Protein AF-B1VE87-F1 (afdb_monomer)

Organism: Corynebacterium urealyticum (strain ATCC 43042 / DSM 7109) (NCBI:txid504474)

Secondary structure (DSSP, 8-state):
-HHHHHHHS-SSHHHHHHHHHHHHHHHHHHIIIIIHHHHGGGSTT------

Structure (mmCIF, N/CA/C/O backbone):
data_AF-B1VE87-F1
#
_entry.id   AF-B1VE87-F1
#
loop_
_atom_site.group_PDB
_atom_site.id
_atom_site.type_symbol
_atom_site.label_atom_id
_atom_site.label_alt_id
_atom_site.label_comp_id
_atom_site.label_asym_id
_atom_site.label_entity_id
_atom_site.label_seq_id
_atom_site.pdbx_PDB_ins_code
_atom_site.Cartn_x
_atom_site.Cartn_y
_atom_site.Cartn_z
_atom_site.occupancy
_atom_site.B_iso_or_equiv
_atom_site.auth_seq_id
_atom_site.auth_comp_id
_atom_site.auth_asym_id
_atom_site.auth_atom_id
_atom_site.pdbx_PDB_model_num
ATOM 1 N N . MET A 1 1 ? -14.853 13.350 0.093 1.00 74.44 1 MET A N 1
ATOM 2 C CA . MET A 1 1 ? -14.564 12.161 -0.745 1.00 74.44 1 MET A CA 1
ATOM 3 C C . MET A 1 1 ? -13.748 11.106 0.001 1.00 74.44 1 MET A C 1
ATOM 5 O O . MET A 1 1 ? -14.268 10.016 0.183 1.00 74.44 1 MET A O 1
ATOM 9 N N . TYR A 1 2 ? -12.562 11.412 0.543 1.00 78.44 2 TYR A N 1
ATOM 10 C CA . TYR A 1 2 ? -11.748 10.432 1.29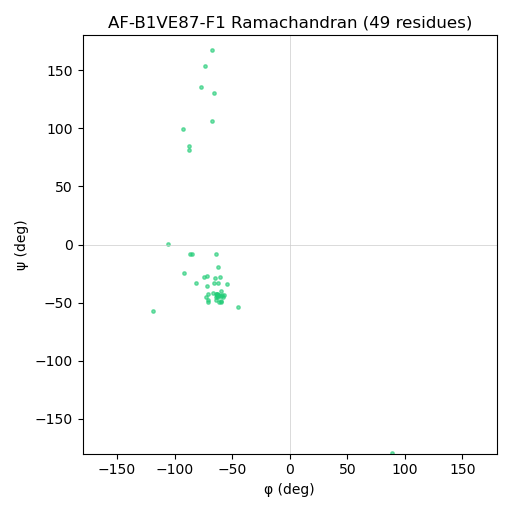9 1.00 78.44 2 TYR A CA 1
ATOM 11 C C . TYR A 1 2 ? -12.417 9.858 2.562 1.00 78.44 2 TYR A C 1
ATOM 13 O O . TYR A 1 2 ? -12.182 8.711 2.927 1.00 78.44 2 TYR A O 1
ATOM 21 N N . ALA A 1 3 ? -13.326 10.614 3.185 1.00 81.12 3 ALA A N 1
ATOM 22 C CA . ALA A 1 3 ? -14.095 10.137 4.334 1.00 81.12 3 ALA A CA 1
ATOM 23 C C . ALA A 1 3 ? -15.038 8.964 4.001 1.00 81.12 3 ALA A C 1
ATOM 25 O O . ALA A 1 3 ? -15.305 8.146 4.875 1.00 81.12 3 ALA A O 1
ATOM 26 N N . ALA A 1 4 ? -15.537 8.855 2.762 1.00 83.88 4 ALA A N 1
ATOM 27 C CA . ALA A 1 4 ? -16.400 7.741 2.362 1.00 83.88 4 ALA A CA 1
ATOM 28 C C . ALA A 1 4 ? -15.595 6.435 2.265 1.00 83.88 4 ALA A C 1
ATOM 30 O O . ALA A 1 4 ? -15.967 5.444 2.885 1.00 83.88 4 ALA A O 1
ATOM 31 N N . LEU A 1 5 ? -14.434 6.480 1.600 1.00 82.62 5 LEU A N 1
ATOM 32 C CA . LEU A 1 5 ? -13.493 5.356 1.517 1.00 82.62 5 LEU A CA 1
ATOM 33 C C . LEU A 1 5 ? -13.024 4.901 2.908 1.00 82.62 5 LEU A C 1
ATOM 35 O O . LEU A 1 5 ? -13.042 3.712 3.216 1.00 82.62 5 LEU A O 1
ATOM 39 N N . TRP A 1 6 ? -12.695 5.845 3.796 1.00 85.81 6 TRP A N 1
ATOM 40 C CA . TRP A 1 6 ? -12.283 5.518 5.164 1.00 85.81 6 TRP A CA 1
ATOM 41 C C . TRP A 1 6 ? -13.401 4.877 5.997 1.00 85.81 6 TRP A C 1
ATOM 43 O O . TRP A 1 6 ? -13.153 4.025 6.853 1.00 85.81 6 TRP A O 1
ATOM 53 N N . ARG A 1 7 ? -14.660 5.264 5.764 1.00 87.00 7 ARG A N 1
ATOM 54 C CA . ARG A 1 7 ? -15.818 4.681 6.459 1.00 87.00 7 ARG A CA 1
ATOM 55 C C . ARG A 1 7 ? -16.165 3.279 5.955 1.00 87.00 7 ARG A C 1
ATOM 57 O O . ARG A 1 7 ? -16.662 2.502 6.761 1.00 87.00 7 ARG A O 1
ATOM 64 N N . MET A 1 8 ? -15.855 2.952 4.699 1.00 89.94 8 MET A N 1
ATOM 65 C CA . MET A 1 8 ? -16.053 1.613 4.121 1.00 89.94 8 MET A CA 1
ATOM 66 C C . MET A 1 8 ? -15.066 0.567 4.655 1.00 89.94 8 MET A C 1
ATOM 68 O O . MET 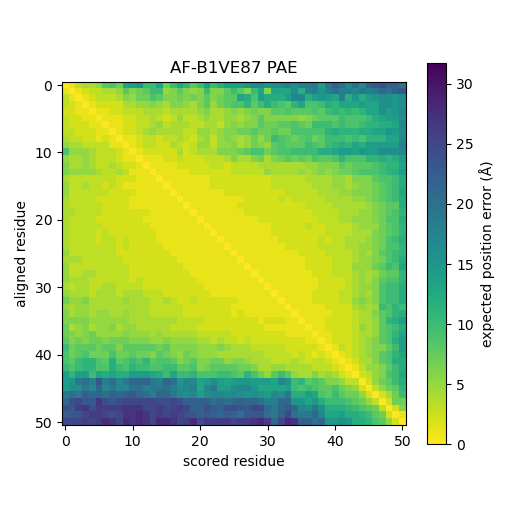A 1 8 ? -15.394 -0.615 4.694 1.00 89.94 8 MET A O 1
ATOM 72 N N . LEU A 1 9 ? -13.874 0.987 5.091 1.00 87.88 9 LEU A N 1
ATOM 73 C CA . LEU A 1 9 ? -12.889 0.082 5.683 1.00 87.88 9 LEU A CA 1
ATOM 74 C C . LEU A 1 9 ? -13.398 -0.489 7.025 1.00 87.88 9 LEU A C 1
ATOM 76 O O . LEU A 1 9 ? -13.839 0.291 7.881 1.00 87.88 9 LEU A O 1
ATOM 80 N N . PRO A 1 10 ? -13.334 -1.817 7.238 1.00 90.44 10 PRO A N 1
ATOM 81 C CA . PRO A 1 10 ? -13.814 -2.450 8.462 1.00 90.44 10 PRO A CA 1
ATOM 82 C C . PRO A 1 10 ? -12.881 -2.191 9.656 1.00 90.44 10 PRO A C 1
ATOM 84 O O . PRO A 1 10 ? -11.677 -1.995 9.503 1.00 90.44 10 PRO A O 1
ATOM 87 N N . GLY A 1 11 ? -13.447 -2.234 10.865 1.00 91.62 11 GLY A N 1
ATOM 88 C CA . GLY A 1 11 ? -12.693 -2.212 12.121 1.00 91.62 11 GLY A CA 1
ATOM 89 C C . GLY A 1 11 ? -12.393 -0.822 12.710 1.00 91.62 11 GLY A C 1
ATOM 90 O O . GLY A 1 11 ? -12.814 0.209 12.174 1.00 91.62 11 GLY A O 1
ATOM 91 N N . PRO A 1 12 ? -11.696 -0.783 13.862 1.00 94.69 12 PRO A N 1
ATOM 92 C CA . PRO A 1 12 ? -11.258 0.448 14.524 1.00 94.69 12 PRO A CA 1
ATOM 93 C C . PRO A 1 12 ? -10.191 1.192 13.704 1.00 94.69 12 PRO A C 1
ATOM 95 O O . PRO A 1 12 ? -9.609 0.648 12.768 1.00 94.69 12 PRO A O 1
ATOM 98 N N . TRP A 1 13 ? -9.908 2.447 14.064 1.00 92.56 13 TRP A N 1
ATOM 99 C CA . TRP A 1 13 ? -9.062 3.349 13.265 1.00 92.56 13 TRP A CA 1
ATOM 100 C C . TRP A 1 13 ? -7.666 2.785 12.929 1.00 92.56 13 TRP A C 1
ATOM 102 O O . TRP A 1 13 ? -7.169 3.023 11.831 1.00 92.56 13 TRP A O 1
ATOM 112 N N . TRP A 1 14 ? -7.061 1.996 13.824 1.00 92.94 14 TRP A N 1
ATOM 113 C CA . TRP A 1 14 ? -5.751 1.376 13.607 1.00 92.94 14 TRP A CA 1
ATOM 114 C C . TRP A 1 14 ? -5.796 0.236 12.577 1.00 92.94 14 TRP A C 1
ATOM 116 O O . TRP A 1 14 ? -4.880 0.113 11.770 1.00 92.94 14 TRP A O 1
ATOM 126 N N . VA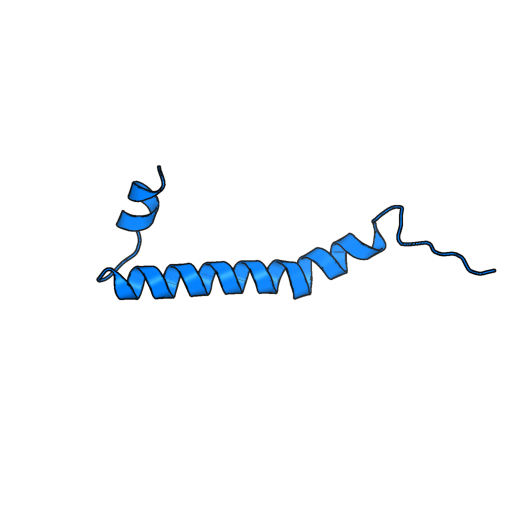L A 1 15 ? -6.880 -0.551 12.531 1.00 95.12 15 VAL A N 1
ATOM 127 C CA . VAL A 1 15 ? -7.067 -1.601 11.509 1.00 95.12 15 VAL A CA 1
ATOM 128 C C . VAL A 1 15 ? -7.157 -0.962 10.131 1.00 95.12 15 VAL A C 1
ATOM 130 O O . VAL A 1 15 ? -6.494 -1.399 9.195 1.00 95.12 15 VAL A O 1
ATOM 133 N N . LYS A 1 16 ? -7.929 0.122 10.016 1.00 94.31 16 LYS A N 1
ATOM 134 C CA . LYS A 1 16 ? -8.072 0.873 8.762 1.00 94.31 16 LYS A CA 1
ATOM 135 C C . LYS A 1 16 ? -6.734 1.415 8.271 1.00 94.31 16 LYS A C 1
ATOM 137 O O . LYS A 1 16 ? -6.457 1.360 7.073 1.00 94.31 16 LYS A O 1
ATOM 142 N N . LEU A 1 17 ? -5.902 1.898 9.197 1.00 95.06 17 LEU A N 1
ATOM 143 C CA . LEU A 1 17 ? -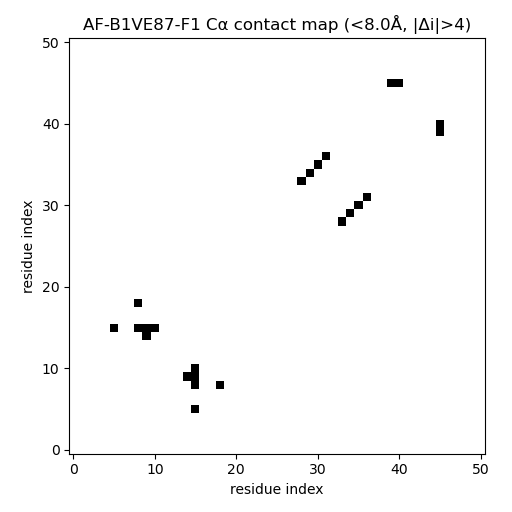4.553 2.369 8.898 1.00 95.06 17 LEU A CA 1
ATOM 144 C C . LEU A 1 17 ? -3.688 1.237 8.331 1.00 95.06 17 LEU A C 1
ATOM 146 O O . LEU A 1 17 ? -3.099 1.409 7.268 1.00 95.06 17 LEU A O 1
ATOM 150 N N . ILE A 1 18 ? -3.674 0.072 8.984 1.00 96.75 18 ILE A N 1
ATOM 151 C CA . ILE A 1 18 ? -2.917 -1.097 8.514 1.00 96.75 18 ILE A CA 1
ATOM 152 C C . ILE A 1 18 ? -3.392 -1.529 7.125 1.00 96.75 18 ILE A C 1
ATOM 154 O O . ILE A 1 18 ? -2.566 -1.683 6.232 1.00 96.75 18 ILE A O 1
ATOM 158 N N . ILE A 1 19 ? -4.705 -1.664 6.908 1.00 95.75 19 ILE A N 1
ATOM 159 C CA . ILE A 1 19 ? -5.253 -2.048 5.596 1.00 95.75 19 ILE A CA 1
ATOM 160 C C . ILE A 1 19 ? -4.818 -1.050 4.520 1.00 95.75 19 ILE A C 1
ATOM 162 O O . ILE A 1 19 ? -4.379 -1.447 3.445 1.00 95.75 19 ILE A O 1
ATOM 166 N N . THR A 1 20 ? -4.902 0.247 4.815 1.00 95.25 20 THR A N 1
ATOM 167 C CA . THR A 1 20 ? -4.504 1.296 3.869 1.00 95.25 20 THR A CA 1
ATOM 168 C C . THR A 1 20 ? -3.018 1.201 3.527 1.00 95.25 20 THR A C 1
ATOM 170 O O . THR A 1 20 ? -2.658 1.279 2.355 1.00 95.25 20 THR A O 1
ATOM 173 N N . ILE A 1 21 ? -2.156 0.981 4.524 1.00 97.62 21 ILE A N 1
ATOM 174 C CA . ILE A 1 21 ? -0.714 0.797 4.312 1.00 97.62 21 ILE A CA 1
ATOM 175 C C . ILE A 1 21 ? -0.451 -0.446 3.457 1.00 97.62 21 ILE A C 1
ATOM 177 O O . ILE A 1 21 ? 0.311 -0.366 2.499 1.00 97.62 21 ILE A O 1
ATOM 181 N N . VAL A 1 22 ? -1.109 -1.570 3.750 1.00 98.00 22 VAL A N 1
ATOM 182 C CA . VAL A 1 22 ? -0.964 -2.812 2.974 1.00 98.00 22 VAL A CA 1
ATOM 183 C C . VAL A 1 22 ? -1.362 -2.597 1.516 1.00 98.00 22 VAL A C 1
ATOM 185 O O . VAL A 1 22 ? -0.636 -3.018 0.621 1.00 98.00 22 VAL A O 1
ATOM 188 N N . VAL A 1 23 ? -2.472 -1.901 1.259 1.00 97.00 23 VAL A N 1
ATOM 189 C CA . VAL A 1 23 ? -2.915 -1.582 -0.106 1.00 97.00 23 VAL A CA 1
ATOM 190 C C . VAL A 1 23 ? -1.896 -0.695 -0.824 1.00 97.00 23 VAL A C 1
ATOM 192 O O . VAL A 1 23 ? -1.576 -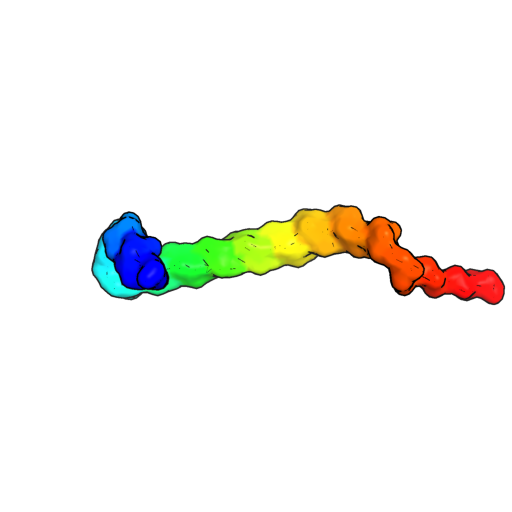0.955 -1.981 1.00 97.00 23 VAL A O 1
ATOM 195 N N . LEU A 1 24 ? -1.347 0.317 -0.151 1.00 97.75 24 LEU A N 1
ATOM 196 C CA . LEU A 1 24 ? -0.317 1.181 -0.732 1.00 97.75 24 LEU A CA 1
ATOM 197 C C . LEU A 1 24 ? 0.960 0.405 -1.071 1.00 97.75 24 LEU A C 1
ATOM 199 O O . LEU A 1 24 ? 1.498 0.577 -2.162 1.00 97.75 24 LEU A O 1
ATOM 203 N N . VAL A 1 25 ? 1.416 -0.472 -0.174 1.00 98.56 25 VAL A N 1
ATOM 204 C CA . VAL A 1 25 ? 2.580 -1.337 -0.416 1.00 98.56 25 VAL A CA 1
ATOM 205 C C . VAL A 1 25 ? 2.308 -2.298 -1.571 1.00 98.56 25 VAL A C 1
ATOM 207 O O . VAL A 1 25 ? 3.159 -2.452 -2.438 1.00 98.56 25 VAL A O 1
ATOM 210 N N . ALA A 1 26 ? 1.119 -2.897 -1.635 1.00 98.44 26 ALA A N 1
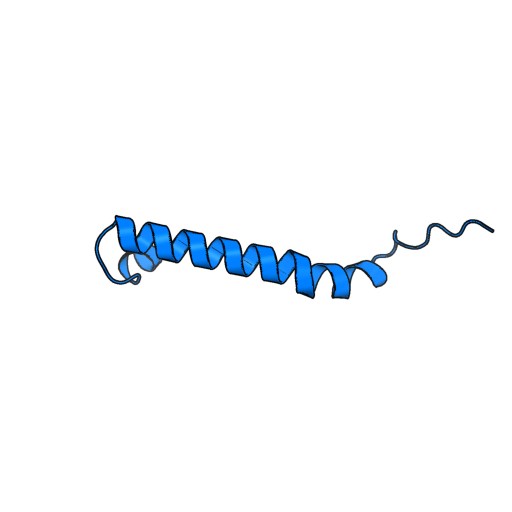ATOM 211 C CA . ALA A 1 26 ? 0.746 -3.789 -2.729 1.00 98.44 26 ALA A CA 1
ATOM 212 C C . ALA A 1 26 ? 0.755 -3.068 -4.085 1.00 98.44 26 ALA A C 1
ATOM 214 O O . ALA A 1 26 ? 1.297 -3.594 -5.053 1.00 98.44 26 ALA A O 1
ATOM 215 N N . ILE A 1 27 ? 0.212 -1.848 -4.154 1.00 98.44 27 ILE A N 1
ATOM 216 C CA . ILE A 1 27 ? 0.250 -1.022 -5.370 1.00 98.44 27 ILE A CA 1
ATOM 217 C C . ILE A 1 27 ? 1.694 -0.664 -5.732 1.00 98.44 27 ILE A C 1
ATOM 219 O O . ILE A 1 27 ? 2.070 -0.750 -6.899 1.00 98.44 27 ILE A O 1
ATOM 223 N N . PHE A 1 28 ? 2.507 -0.283 -4.746 1.00 98.31 28 PHE A N 1
ATOM 224 C CA . PHE A 1 28 ? 3.915 0.040 -4.956 1.00 98.31 28 PHE A CA 1
ATOM 225 C C . PHE A 1 28 ? 4.693 -1.153 -5.528 1.00 98.31 28 PHE A C 1
ATOM 227 O O . PHE A 1 28 ? 5.372 -1.003 -6.541 1.00 98.31 28 PHE A O 1
ATOM 234 N N . LEU A 1 29 ? 4.553 -2.340 -4.933 1.00 98.25 29 LEU A N 1
ATOM 235 C CA . LEU A 1 29 ? 5.210 -3.556 -5.416 1.00 98.25 29 LEU A CA 1
ATOM 236 C C . LEU A 1 29 ? 4.703 -3.958 -6.801 1.00 98.25 29 LEU A C 1
ATOM 238 O O . LEU A 1 29 ? 5.509 -4.253 -7.673 1.00 98.25 29 LEU A O 1
ATOM 242 N N . LEU A 1 30 ? 3.394 -3.882 -7.051 1.00 98.38 30 LEU A N 1
ATOM 243 C CA . LEU A 1 30 ? 2.823 -4.149 -8.373 1.00 98.38 30 LEU A CA 1
ATOM 244 C C . LEU A 1 30 ? 3.427 -3.230 -9.445 1.00 98.38 30 LEU A C 1
ATOM 246 O O . LEU A 1 30 ? 3.766 -3.679 -10.541 1.00 98.38 30 LEU A O 1
ATOM 250 N N . LEU A 1 31 ? 3.581 -1.941 -9.134 1.00 97.62 31 LEU A N 1
ATOM 251 C CA . LEU A 1 31 ? 4.203 -0.984 -10.044 1.00 97.62 31 LEU A CA 1
ATOM 252 C C . LEU A 1 31 ? 5.673 -1.331 -10.301 1.00 97.62 31 LEU A C 1
ATOM 254 O O . LEU A 1 31 ? 6.091 -1.375 -11.457 1.00 97.62 31 LEU A O 1
ATOM 258 N N . MET A 1 32 ? 6.435 -1.603 -9.242 1.00 97.06 32 MET A N 1
ATOM 259 C CA . MET A 1 32 ? 7.875 -1.859 -9.320 1.00 97.06 32 MET A CA 1
ATOM 260 C C . MET A 1 32 ? 8.222 -3.200 -9.971 1.00 97.06 32 MET A C 1
ATOM 262 O O . MET A 1 32 ? 9.154 -3.260 -10.768 1.00 97.06 32 MET A O 1
ATOM 266 N N . GLU A 1 33 ? 7.498 -4.267 -9.644 1.00 97.12 33 GLU A N 1
ATOM 267 C CA . GLU A 1 33 ? 7.827 -5.634 -10.065 1.00 97.12 33 GLU A CA 1
ATOM 268 C C . GLU A 1 33 ? 7.150 -6.035 -11.378 1.00 97.12 33 GLU A C 1
ATOM 270 O O . GLU A 1 33 ? 7.656 -6.907 -12.081 1.00 97.12 33 GLU A O 1
ATOM 275 N N . VAL A 1 34 ? 6.022 -5.408 -11.734 1.00 96.56 34 VAL A N 1
ATOM 276 C CA . VAL A 1 34 ? 5.233 -5.807 -12.912 1.00 96.56 34 VAL A CA 1
ATOM 277 C C . VAL A 1 34 ? 5.136 -4.682 -13.933 1.00 96.56 34 VAL A C 1
ATOM 279 O O . VAL A 1 34 ? 5.532 -4.856 -15.085 1.00 96.56 34 VAL A O 1
ATOM 282 N N . VAL A 1 35 ? 4.624 -3.514 -13.535 1.00 96.50 35 VAL A N 1
ATOM 283 C CA . VAL A 1 35 ? 4.285 -2.453 -14.498 1.00 96.50 35 VAL A CA 1
ATOM 284 C C . VAL A 1 35 ? 5.533 -1.806 -15.096 1.00 96.50 35 VAL A C 1
ATOM 286 O O . VAL A 1 35 ? 5.631 -1.681 -16.316 1.00 96.50 35 VAL A O 1
ATOM 289 N N . PHE A 1 36 ? 6.500 -1.402 -14.274 1.00 93.50 36 PHE A N 1
ATOM 290 C CA . PHE A 1 36 ? 7.713 -0.748 -14.766 1.00 93.50 36 PHE A CA 1
ATOM 291 C C . PHE A 1 36 ? 8.614 -1.665 -15.598 1.00 93.50 36 PHE A C 1
ATOM 293 O O . PHE A 1 36 ? 9.065 -1.204 -16.646 1.00 93.50 36 PHE A O 1
ATOM 300 N N . PRO A 1 37 ? 8.839 -2.942 -15.240 1.00 93.12 37 PRO A N 1
ATOM 301 C CA . PRO A 1 37 ? 9.594 -3.856 -16.095 1.00 93.12 37 PRO A CA 1
ATOM 302 C C . PRO A 1 37 ? 8.918 -4.096 -17.445 1.00 93.12 37 PRO A C 1
ATOM 304 O O . PRO A 1 37 ? 9.601 -4.248 -18.454 1.00 93.12 37 PRO A O 1
ATOM 307 N N . TYR A 1 38 ? 7.583 -4.089 -17.479 1.00 93.69 38 TYR A N 1
ATOM 308 C CA . TYR A 1 38 ? 6.823 -4.248 -18.715 1.00 93.69 38 TYR A CA 1
ATOM 309 C C . TYR A 1 38 ? 6.880 -3.003 -19.613 1.00 93.69 38 TYR A C 1
ATOM 311 O O . TYR A 1 38 ? 7.088 -3.119 -20.818 1.00 93.69 38 TYR A O 1
ATOM 319 N N . ILE A 1 39 ? 6.704 -1.807 -19.040 1.00 91.75 39 ILE A N 1
ATOM 320 C CA . ILE A 1 39 ? 6.653 -0.547 -19.804 1.00 91.75 39 ILE A CA 1
ATOM 321 C C . ILE A 1 39 ? 8.051 -0.028 -20.147 1.00 91.75 39 ILE A C 1
ATOM 323 O O . ILE A 1 39 ? 8.232 0.569 -21.206 1.00 91.75 39 ILE A O 1
ATOM 327 N N . GLY A 1 40 ? 9.040 -0.256 -19.281 1.00 88.44 40 GLY A N 1
ATOM 328 C CA . GLY A 1 40 ? 10.404 0.256 -19.417 1.00 88.44 40 GLY A CA 1
ATOM 329 C C . GLY A 1 40 ? 10.980 0.097 -20.829 1.00 88.44 40 GLY A C 1
ATOM 330 O O . GLY A 1 40 ? 11.330 1.110 -21.425 1.00 88.44 40 GLY A O 1
ATOM 331 N N . PRO A 1 41 ? 10.994 -1.113 -21.421 1.00 85.62 41 PRO A N 1
ATOM 332 C CA . PRO A 1 41 ? 11.527 -1.349 -22.767 1.00 85.62 41 PRO A CA 1
ATOM 333 C C . PRO A 1 41 ? 10.804 -0.611 -23.904 1.00 85.62 41 PRO A C 1
ATOM 335 O O . PRO A 1 41 ? 11.358 -0.483 -24.991 1.00 85.62 41 PRO A O 1
ATOM 338 N N . MET A 1 42 ? 9.569 -0.154 -23.683 1.00 88.44 42 MET A N 1
ATOM 339 C CA . MET A 1 42 ? 8.7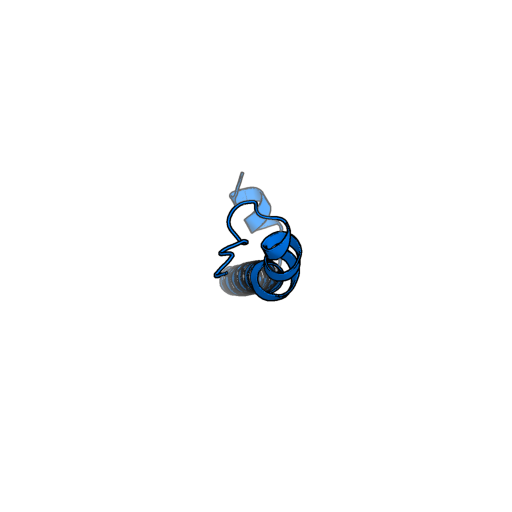61 0.558 -24.681 1.00 88.44 42 MET A CA 1
ATOM 340 C C . MET A 1 42 ? 9.031 2.068 -24.680 1.00 88.44 42 MET A C 1
ATOM 342 O O . MET A 1 42 ? 8.509 2.795 -25.527 1.00 88.44 42 MET A O 1
ATOM 346 N N .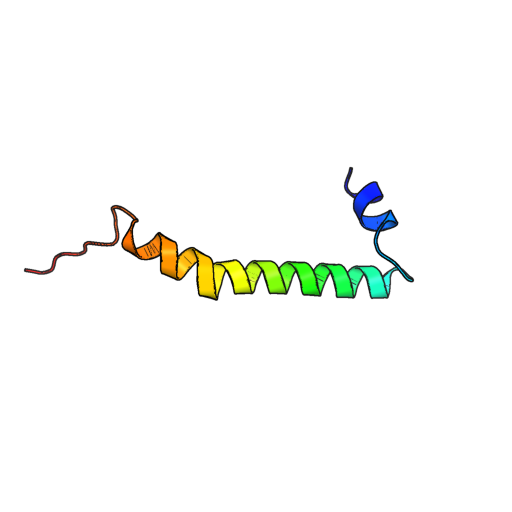 MET A 1 43 ? 9.800 2.562 -23.709 1.00 84.50 43 MET A N 1
ATOM 347 C CA . MET A 1 43 ? 10.054 3.987 -23.561 1.00 84.50 43 MET A CA 1
ATOM 348 C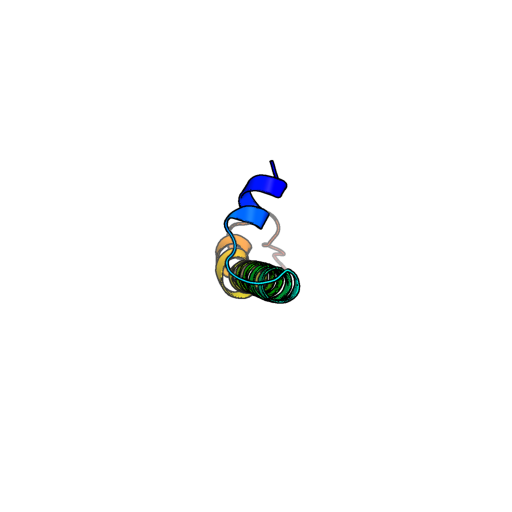 C . MET A 1 43 ? 11.090 4.458 -24.599 1.00 84.50 43 MET A C 1
ATOM 350 O O . MET A 1 43 ? 12.133 3.830 -24.743 1.00 84.50 43 MET A O 1
ATOM 354 N N . PRO A 1 44 ? 10.881 5.603 -25.278 1.00 78.00 44 PRO A N 1
ATOM 355 C CA . PRO A 1 44 ? 11.753 6.067 -26.368 1.00 78.00 44 PRO A CA 1
ATOM 356 C C . PRO A 1 44 ? 13.202 6.393 -25.961 1.00 78.00 44 PRO A C 1
ATOM 358 O O . PRO A 1 44 ? 14.032 6.691 -26.811 1.00 78.00 44 PRO A O 1
ATOM 361 N N . TRP A 1 45 ? 13.498 6.390 -24.661 1.00 71.50 45 TRP A N 1
ATOM 362 C CA . TRP A 1 45 ? 14.767 6.822 -24.071 1.00 71.50 45 TRP A CA 1
ATOM 363 C C . TRP A 1 45 ? 15.636 5.649 -23.597 1.00 71.50 45 TRP A C 1
ATOM 365 O O . TRP A 1 45 ? 16.705 5.877 -23.037 1.00 71.50 45 TRP A O 1
ATOM 375 N N . THR A 1 46 ? 15.184 4.401 -23.762 1.00 63.91 46 THR A N 1
ATOM 376 C CA . THR A 1 46 ? 15.922 3.211 -23.295 1.00 63.91 46 THR A CA 1
ATOM 377 C C . THR A 1 46 ? 16.980 2.715 -24.271 1.00 63.91 46 THR A C 1
ATOM 379 O O . THR A 1 46 ? 17.782 1.857 -23.911 1.00 63.91 46 THR A O 1
ATOM 382 N N . SER A 1 47 ? 17.029 3.260 -25.486 1.00 62.91 47 SER A N 1
ATOM 383 C CA . SER A 1 47 ? 18.092 2.998 -26.453 1.00 62.91 47 SER A CA 1
ATOM 384 C C . SER A 1 47 ? 19.257 3.970 -26.246 1.00 62.91 47 SER A C 1
ATOM 386 O O . SER A 1 47 ? 19.347 4.997 -26.917 1.00 62.91 47 SER A O 1
ATOM 388 N N . VAL A 1 48 ? 20.169 3.638 -25.328 1.00 62.75 48 VAL A N 1
ATOM 389 C CA . VAL A 1 48 ? 21.547 4.152 -25.379 1.00 62.75 48 VAL A CA 1
ATOM 390 C C . VAL A 1 48 ? 22.325 3.173 -26.256 1.00 62.75 48 VAL A C 1
ATOM 392 O O . VAL A 1 48 ? 22.922 2.221 -25.764 1.00 62.75 48 VAL A O 1
ATOM 395 N N . ALA A 1 49 ? 22.209 3.329 -27.575 1.00 61.88 49 ALA A N 1
ATOM 396 C CA . ALA A 1 49 ? 23.062 2.593 -28.499 1.00 61.88 49 ALA A CA 1
ATOM 397 C C . ALA A 1 49 ? 24.495 3.115 -28.314 1.00 61.88 49 ALA A C 1
ATOM 399 O O . ALA A 1 49 ? 24.791 4.257 -28.664 1.00 61.88 49 ALA A O 1
ATOM 400 N N . VAL A 1 50 ? 25.348 2.314 -27.673 1.00 63.69 50 VAL A N 1
ATOM 401 C CA . VAL A 1 50 ? 26.801 2.436 -27.806 1.00 63.69 50 VAL A CA 1
ATOM 402 C C . VAL A 1 50 ? 27.174 1.483 -28.933 1.00 63.69 50 VAL A C 1
ATOM 404 O O . VAL A 1 50 ? 27.229 0.275 -28.707 1.00 63.69 50 VAL A O 1
ATOM 407 N N . ASP A 1 51 ? 27.356 2.046 -30.125 1.00 54.16 51 ASP A N 1
ATOM 408 C CA . ASP A 1 51 ? 28.124 1.427 -31.209 1.00 54.16 51 ASP A CA 1
ATOM 409 C C . ASP A 1 51 ? 29.589 1.880 -31.101 1.00 54.16 51 ASP A C 1
ATOM 411 O O . ASP A 1 51 ? 29.815 3.083 -30.809 1.00 54.16 51 ASP A O 1
#

Sequence (51 aa):
MYAALWRMLPGPWWVKLIITIVVLVAIFLLLMEVVFPYIGPMMPWTSVAVD

Foldseek 3Di:
DVVVVLVPDDDDPVSSVVVVVVVVVVVVCCCVVPVCVVCVVVDPPNDPDDD

Mean predicted aligned error: 6.51 Å

Solvent-accessible surface area (backbone atoms only — not comparable to full-atom values): 3178 Å² total; per-residue (Å²): 113,71,67,58,62,61,64,69,45,67,75,57,76,68,50,37,50,52,54,50,51,51,50,52,50,49,51,51,48,46,41,64,72,49,50,45,68,65,48,48,82,75,42,95,78,67,76,78,81,83,128

pLDDT: mean 88.02, std 11.71, range [54.16, 98.56]

Radius of gyration: 18.27 Å; Cα contacts (8 Å, |Δi|>4): 12; chains: 1; bounding box: 44×18×46 Å